Protein AF-A0A0D0D8L6-F1 (afdb_monomer_lite)

InterPro domains:
  IPR010998 Integrase/recombinase, N-terminal [G3DSA:1.10.150.130] (31-124)

Secondary structure (DSSP, 8-state):
----GGGHHHH-PPPPPS-----HHHHHHHHHHHHHHHHHHHHSS-HHHHHHHHHHHHHHHHHHHHTT--HHHHTT--HHHHHHHHHHHTTTS-HHHHHHHHHHHHHHHHHTT-----S------------

Organism: NCBI:txid930991

Structure (mmCIF, N/CA/C/O backbone):
data_AF-A0A0D0D8L6-F1
#
_entry.id   AF-A0A0D0D8L6-F1
#
loop_
_atom_site.group_PDB
_atom_site.id
_atom_site.type_symbol
_atom_site.label_atom_id
_atom_site.label_alt_id
_atom_site.label_comp_id
_atom_site.label_asym_id
_atom_site.label_entity_id
_atom_site.label_seq_id
_atom_site.pdbx_PDB_ins_code
_atom_site.Cartn_x
_atom_site.Cartn_y
_atom_site.Cartn_z
_atom_site.occupancy
_atom_site.B_iso_or_equiv
_atom_site.auth_seq_id
_atom_site.auth_comp_id
_atom_site.auth_asym_id
_atom_site.auth_atom_id
_atom_site.pdbx_PDB_model_num
ATOM 1 N N . PRO A 1 1 ? 8.610 -11.696 4.660 1.00 50.44 1 PRO A N 1
ATOM 2 C CA . PRO A 1 1 ? 9.334 -12.020 5.912 1.00 50.44 1 PRO A CA 1
ATOM 3 C C . PRO A 1 1 ? 8.372 -11.969 7.100 1.00 50.44 1 PRO A C 1
ATOM 5 O O . PRO A 1 1 ? 7.470 -11.140 7.080 1.00 50.44 1 PRO A O 1
ATOM 8 N N . ALA A 1 2 ? 8.550 -12.827 8.109 1.00 56.31 2 ALA A N 1
ATOM 9 C CA . ALA A 1 2 ? 7.829 -12.685 9.372 1.00 56.31 2 ALA A CA 1
ATOM 10 C C . ALA A 1 2 ? 8.444 -11.515 10.161 1.00 56.31 2 ALA A C 1
ATOM 12 O O . ALA A 1 2 ? 9.582 -11.594 10.627 1.00 56.31 2 ALA A O 1
ATOM 13 N N . CYS A 1 3 ? 7.734 -10.395 10.239 1.00 65.00 3 CYS A N 1
ATOM 14 C CA . CYS A 1 3 ? 8.138 -9.206 10.985 1.00 65.00 3 CYS A CA 1
ATOM 15 C C . CYS A 1 3 ? 6.909 -8.482 11.543 1.00 65.00 3 CYS A C 1
ATOM 17 O O . CYS A 1 3 ? 5.786 -8.783 11.149 1.00 65.00 3 CYS A O 1
ATOM 19 N N . THR A 1 4 ? 7.109 -7.575 12.505 1.00 71.69 4 THR A N 1
ATOM 20 C CA . THR A 1 4 ? 5.990 -6.795 13.057 1.00 71.69 4 THR A CA 1
ATOM 21 C C . THR A 1 4 ? 5.438 -5.854 11.988 1.00 71.69 4 THR A C 1
ATOM 23 O O . THR A 1 4 ? 6.198 -5.436 11.113 1.00 71.69 4 THR A O 1
ATOM 26 N N . ALA A 1 5 ? 4.142 -5.517 12.044 1.00 69.06 5 ALA A N 1
ATOM 27 C CA . ALA A 1 5 ? 3.487 -4.711 11.008 1.00 69.06 5 ALA A CA 1
ATOM 28 C C . ALA A 1 5 ? 4.302 -3.449 10.682 1.00 69.06 5 ALA A C 1
ATOM 30 O O . ALA A 1 5 ? 4.666 -3.237 9.536 1.00 69.06 5 ALA A O 1
ATOM 31 N N . ARG A 1 6 ? 4.722 -2.698 11.702 1.00 71.06 6 ARG A N 1
ATOM 32 C CA . ARG A 1 6 ? 5.568 -1.498 11.592 1.00 71.06 6 ARG A CA 1
ATOM 33 C C . ARG A 1 6 ? 6.925 -1.670 10.894 1.00 71.06 6 ARG A C 1
ATOM 35 O O . ARG A 1 6 ? 7.474 -0.686 10.402 1.00 71.06 6 ARG A O 1
ATOM 42 N N . ASP A 1 7 ? 7.470 -2.884 10.848 1.00 74.31 7 ASP A N 1
ATOM 43 C CA . ASP A 1 7 ? 8.776 -3.170 10.243 1.00 74.31 7 ASP A CA 1
ATOM 44 C C . ASP A 1 7 ? 8.663 -3.540 8.754 1.00 74.31 7 ASP A C 1
ATOM 46 O O . ASP A 1 7 ? 9.681 -3.645 8.061 1.00 74.31 7 ASP A O 1
ATOM 50 N N . HIS A 1 8 ? 7.447 -3.762 8.239 1.00 75.12 8 HIS A N 1
ATOM 51 C CA . HIS A 1 8 ? 7.236 -4.245 6.869 1.00 75.12 8 HIS A CA 1
ATOM 52 C C . HIS A 1 8 ? 7.796 -3.278 5.824 1.00 75.12 8 HIS A C 1
ATOM 54 O O . HIS A 1 8 ? 8.447 -3.721 4.879 1.00 75.12 8 HIS A O 1
ATOM 60 N N . LEU A 1 9 ? 7.631 -1.966 6.031 1.00 70.00 9 LEU A N 1
ATOM 61 C CA . LEU A 1 9 ? 8.176 -0.921 5.154 1.00 70.00 9 LEU A CA 1
ATOM 62 C C . LEU A 1 9 ? 9.686 -1.074 4.912 1.00 70.00 9 LEU A C 1
ATOM 64 O O . LEU A 1 9 ? 10.158 -0.938 3.782 1.00 70.00 9 LEU A O 1
ATOM 68 N N . GLN A 1 10 ? 10.447 -1.395 5.961 1.00 72.00 10 GLN A N 1
ATOM 69 C CA . GLN A 1 10 ? 11.901 -1.523 5.875 1.00 72.00 10 GLN A CA 1
ATOM 70 C C . GLN A 1 10 ? 12.337 -2.893 5.344 1.00 72.00 10 GLN A C 1
ATOM 72 O O . GLN A 1 10 ? 13.318 -2.985 4.597 1.00 72.00 10 GLN A O 1
ATOM 77 N N . ARG A 1 11 ? 11.628 -3.954 5.751 1.00 72.56 11 ARG A N 1
ATOM 78 C CA . ARG A 1 11 ? 12.047 -5.349 5.552 1.00 72.56 11 ARG A CA 1
ATOM 79 C C . ARG A 1 11 ? 11.561 -5.973 4.253 1.00 72.56 11 ARG A C 1
ATOM 81 O O . ARG A 1 11 ? 12.159 -6.958 3.820 1.00 72.56 11 ARG A O 1
ATOM 88 N N . TRP A 1 12 ? 10.510 -5.450 3.626 1.00 72.25 12 TRP A N 1
ATOM 89 C CA . TRP A 1 12 ? 10.114 -5.930 2.305 1.00 72.25 12 TRP A CA 1
ATOM 90 C C . TRP A 1 12 ? 11.007 -5.351 1.229 1.00 72.25 12 TRP A C 1
ATOM 92 O O . TRP A 1 12 ? 10.933 -4.168 0.917 1.00 72.25 12 TRP A O 1
ATOM 102 N N . LEU A 1 13 ? 11.860 -6.213 0.685 1.00 70.81 13 LEU A N 1
ATOM 103 C CA . LEU A 1 13 ? 12.730 -5.889 -0.429 1.00 70.81 13 LEU A CA 1
ATOM 104 C C . LEU A 1 13 ? 11.968 -6.083 -1.747 1.00 70.81 13 LEU A C 1
ATOM 106 O O . LEU A 1 13 ? 11.259 -7.084 -1.878 1.00 70.81 13 LEU A O 1
ATOM 110 N N . PRO A 1 14 ? 12.121 -5.168 -2.717 1.00 64.44 14 PRO A N 1
ATOM 111 C CA . PRO A 1 14 ? 11.656 -5.410 -4.075 1.00 64.44 14 PRO A CA 1
ATOM 112 C C . PRO A 1 14 ? 12.436 -6.562 -4.715 1.00 64.44 14 PRO A C 1
ATOM 114 O O . PRO A 1 14 ? 13.580 -6.837 -4.334 1.00 64.44 14 PRO A O 1
ATOM 117 N N . ALA A 1 15 ? 11.836 -7.208 -5.717 1.00 62.38 15 ALA A N 1
ATOM 118 C CA . ALA A 1 15 ? 12.550 -8.175 -6.538 1.00 62.38 15 ALA A CA 1
ATOM 119 C C . ALA A 1 15 ? 13.806 -7.519 -7.151 1.00 62.38 15 ALA A C 1
ATOM 121 O O . ALA A 1 15 ? 13.753 -6.357 -7.573 1.00 62.38 15 ALA A O 1
ATOM 122 N N . PRO A 1 16 ? 14.955 -8.218 -7.177 1.00 54.66 16 PRO A N 1
ATOM 123 C CA . PRO A 1 16 ? 16.178 -7.655 -7.726 1.00 54.66 16 PRO A CA 1
ATOM 124 C C . PRO A 1 16 ? 15.978 -7.294 -9.209 1.00 54.66 16 PRO A C 1
ATOM 126 O O . PRO A 1 16 ? 15.447 -8.110 -9.967 1.00 54.66 16 PRO A O 1
ATOM 129 N N . PRO A 1 17 ? 16.400 -6.094 -9.653 1.00 48.56 17 PRO A N 1
ATOM 130 C CA . PRO A 1 17 ? 16.306 -5.719 -11.057 1.00 48.56 17 PRO A CA 1
ATOM 131 C C . PRO A 1 17 ? 17.149 -6.673 -11.912 1.00 48.56 17 PRO A C 1
ATOM 133 O O . PRO A 1 17 ? 18.279 -7.007 -11.556 1.00 48.56 17 PRO A O 1
ATOM 136 N N . LEU A 1 18 ? 16.617 -7.081 -13.068 1.00 47.03 18 LEU A N 1
ATOM 137 C CA . LEU A 1 18 ? 17.224 -8.081 -13.961 1.00 47.03 18 LEU A CA 1
ATOM 138 C C . LEU A 1 18 ? 18.561 -7.636 -14.608 1.00 47.03 18 LEU A C 1
ATOM 140 O O . LEU A 1 18 ? 19.129 -8.356 -15.424 1.00 47.03 18 LEU A O 1
ATOM 144 N N . THR A 1 19 ? 19.089 -6.454 -14.289 1.00 44.06 19 THR A N 1
ATOM 145 C CA . THR A 1 19 ? 20.305 -5.909 -14.908 1.00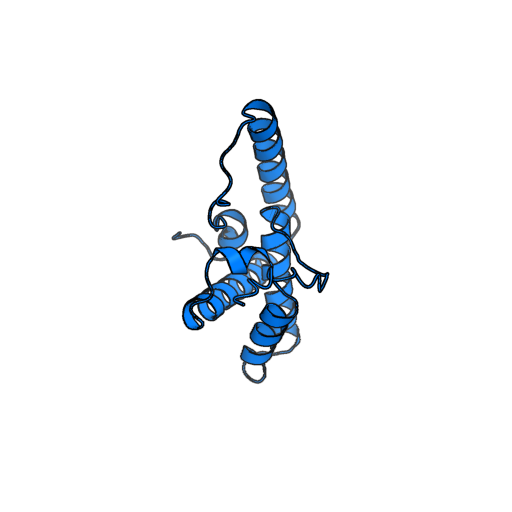 44.06 19 THR A CA 1
ATOM 146 C C . THR A 1 19 ? 21.525 -6.074 -14.008 1.00 44.06 19 THR A C 1
ATOM 148 O O . THR A 1 19 ? 21.802 -5.256 -13.131 1.00 44.06 19 THR A O 1
ATOM 151 N N . HIS A 1 20 ? 22.292 -7.126 -14.279 1.00 54.00 20 HIS A N 1
ATOM 152 C CA . HIS A 1 20 ? 23.672 -7.287 -13.837 1.00 54.00 20 HIS A CA 1
ATOM 153 C C . HIS A 1 20 ? 24.595 -6.396 -14.685 1.00 54.00 20 HIS A C 1
ATOM 155 O O . HIS A 1 20 ? 24.786 -6.703 -15.858 1.00 54.00 20 HIS A O 1
ATOM 161 N N . ASN A 1 21 ? 25.198 -5.342 -14.116 1.00 47.06 21 ASN A N 1
ATOM 162 C CA . ASN A 1 21 ? 26.655 -5.151 -14.207 1.00 47.06 21 ASN A CA 1
ATOM 163 C C . ASN A 1 21 ? 27.195 -3.984 -13.353 1.00 47.06 21 ASN A C 1
ATOM 165 O O . ASN A 1 21 ? 26.707 -2.863 -13.424 1.00 47.06 21 ASN A O 1
ATOM 169 N N . HIS A 1 22 ? 28.286 -4.289 -12.645 1.00 50.44 22 HIS A N 1
ATOM 170 C CA . HIS A 1 22 ? 29.438 -3.441 -12.313 1.00 50.44 22 HIS A CA 1
ATOM 171 C C . HIS A 1 22 ? 29.221 -2.084 -11.602 1.00 50.44 22 HIS A C 1
ATOM 173 O O . HIS A 1 22 ? 29.076 -1.062 -12.261 1.00 50.44 22 HIS A O 1
ATOM 179 N N . GLN A 1 23 ? 29.359 -2.054 -10.262 1.00 45.94 23 GLN A N 1
ATOM 180 C CA . GLN A 1 23 ? 30.076 -0.998 -9.501 1.00 45.94 23 GLN A CA 1
ATOM 181 C C . GLN A 1 23 ? 30.003 -1.252 -7.981 1.00 45.94 23 GLN A C 1
ATOM 183 O O . GLN A 1 23 ? 29.057 -0.876 -7.290 1.00 45.94 23 GLN A O 1
ATOM 188 N N . SER A 1 24 ? 31.038 -1.884 -7.436 1.00 52.94 24 SER A N 1
ATOM 189 C CA . SER A 1 24 ? 31.156 -2.286 -6.026 1.00 52.94 24 SER A CA 1
ATOM 190 C C . SER A 1 24 ? 31.356 -1.117 -5.042 1.00 52.94 24 SER A C 1
ATOM 192 O O . SER A 1 24 ? 30.955 -1.212 -3.882 1.00 52.94 24 SER A O 1
ATOM 194 N N . SER A 1 25 ? 31.894 0.020 -5.485 1.00 49.00 25 SER A N 1
ATOM 195 C CA . SER A 1 25 ? 32.077 1.226 -4.659 1.00 49.00 25 SER A CA 1
ATOM 196 C C . SER A 1 25 ? 30.815 2.100 -4.582 1.00 49.00 25 SER A C 1
ATOM 198 O O . SER A 1 25 ? 30.435 2.522 -3.490 1.00 49.00 25 SER A O 1
ATOM 200 N N . SER A 1 26 ? 30.098 2.283 -5.699 1.00 49.81 26 SER A N 1
ATOM 201 C CA . SER A 1 26 ? 28.797 2.980 -5.728 1.00 49.81 26 SER A CA 1
ATOM 202 C C . SER A 1 26 ? 27.722 2.204 -4.957 1.00 49.81 26 SER A C 1
ATOM 204 O O . SER A 1 26 ? 26.982 2.776 -4.160 1.00 49.81 26 SER A O 1
ATOM 206 N N . ALA A 1 27 ? 27.711 0.869 -5.069 1.00 52.25 27 ALA A N 1
ATOM 207 C CA . ALA A 1 27 ? 26.776 0.018 -4.337 1.00 52.25 27 ALA A CA 1
ATOM 208 C C . ALA A 1 27 ? 26.919 0.121 -2.808 1.00 52.25 27 ALA A C 1
ATOM 210 O O . ALA A 1 27 ? 25.930 -0.031 -2.095 1.00 52.25 27 ALA A O 1
ATOM 211 N N . THR A 1 28 ? 28.123 0.378 -2.289 1.00 51.62 28 THR A N 1
ATOM 212 C CA . THR A 1 28 ? 28.367 0.466 -0.838 1.00 51.62 28 THR A CA 1
ATOM 213 C C . THR A 1 28 ? 27.879 1.800 -0.269 1.00 51.62 28 THR A C 1
ATOM 215 O O . THR A 1 28 ? 27.192 1.812 0.752 1.00 51.62 28 THR A O 1
ATOM 218 N N . LEU A 1 29 ? 28.139 2.906 -0.974 1.00 49.12 29 LEU A N 1
ATOM 219 C CA . LEU A 1 29 ? 27.656 4.244 -0.612 1.00 49.12 29 LEU A CA 1
ATOM 220 C C . LEU A 1 29 ? 26.135 4.379 -0.803 1.00 49.12 29 LEU A C 1
ATOM 222 O O . LEU A 1 29 ? 25.441 4.984 0.015 1.00 49.12 29 LEU A O 1
ATOM 226 N N . GLN A 1 30 ? 25.591 3.751 -1.848 1.00 57.06 30 GLN A N 1
ATOM 227 C CA . GLN A 1 30 ? 24.151 3.680 -2.075 1.00 57.06 30 GLN A CA 1
ATOM 228 C C . GLN A 1 30 ? 23.463 2.865 -0.975 1.00 57.06 30 GLN A C 1
ATOM 230 O O . GLN A 1 30 ? 22.489 3.340 -0.405 1.00 57.06 30 GLN A O 1
ATOM 235 N N . LYS A 1 31 ? 24.022 1.713 -0.574 1.00 59.19 31 LYS A N 1
ATOM 236 C CA . LYS A 1 31 ? 23.521 0.936 0.573 1.00 59.19 31 LYS A CA 1
ATOM 237 C C . LYS A 1 31 ? 23.551 1.732 1.879 1.00 59.19 31 LYS A C 1
ATOM 239 O O . LYS A 1 31 ? 22.543 1.741 2.577 1.00 59.19 31 LYS A O 1
ATOM 244 N N . SER A 1 32 ? 24.650 2.421 2.206 1.00 59.56 32 SER A N 1
ATOM 245 C CA . SER A 1 32 ? 24.735 3.218 3.444 1.00 59.56 32 SER A CA 1
ATOM 246 C C . SER A 1 32 ? 23.728 4.370 3.469 1.00 59.56 32 SER A C 1
ATOM 248 O O . SER A 1 32 ? 23.116 4.635 4.504 1.00 59.56 32 SER A O 1
ATOM 250 N N . ASN A 1 33 ? 23.501 5.017 2.323 1.00 62.34 33 ASN A N 1
ATOM 251 C CA . ASN A 1 33 ? 22.501 6.073 2.193 1.00 62.34 33 ASN A CA 1
ATOM 252 C C . ASN A 1 33 ? 21.075 5.516 2.292 1.00 62.34 33 ASN A C 1
ATOM 254 O O . ASN A 1 33 ? 20.255 6.088 3.005 1.00 62.34 33 ASN A O 1
ATOM 258 N N . THR A 1 34 ? 20.784 4.374 1.662 1.00 64.50 34 THR A N 1
ATOM 259 C CA . THR A 1 34 ? 19.482 3.700 1.768 1.00 64.50 34 THR A CA 1
ATOM 260 C C . THR A 1 34 ? 19.177 3.274 3.206 1.00 64.50 34 THR A C 1
ATOM 262 O O . THR A 1 34 ? 18.048 3.457 3.653 1.00 64.50 34 THR A O 1
ATOM 265 N N . THR A 1 35 ? 20.157 2.763 3.960 1.00 68.25 35 THR A N 1
ATOM 266 C CA . THR A 1 35 ? 19.971 2.408 5.379 1.00 68.25 35 THR A CA 1
ATOM 267 C C . THR A 1 35 ? 19.622 3.635 6.214 1.00 68.25 35 THR A C 1
ATOM 269 O O . THR A 1 35 ? 18.615 3.634 6.915 1.00 68.25 35 THR A O 1
ATOM 272 N N . ARG A 1 36 ? 20.376 4.732 6.067 1.00 74.44 36 ARG A N 1
ATOM 273 C CA . ARG A 1 36 ? 20.091 5.976 6.792 1.00 74.44 36 ARG A CA 1
ATOM 274 C C . ARG A 1 36 ? 18.724 6.560 6.431 1.00 74.44 36 ARG A C 1
ATOM 276 O O . ARG A 1 36 ? 18.023 7.035 7.317 1.00 74.44 36 ARG A O 1
ATOM 283 N N . ILE A 1 37 ? 18.336 6.524 5.154 1.00 70.81 37 ILE A N 1
ATOM 284 C CA . ILE A 1 37 ? 17.005 6.962 4.709 1.00 70.81 37 ILE A CA 1
ATOM 285 C C . ILE A 1 37 ? 15.928 6.106 5.380 1.00 70.81 37 ILE A C 1
ATOM 287 O O . ILE A 1 37 ? 14.990 6.652 5.949 1.00 70.81 37 ILE A O 1
ATOM 291 N N . LYS A 1 38 ? 16.072 4.778 5.380 1.00 70.06 38 LYS A N 1
ATOM 292 C CA . LYS A 1 38 ? 15.110 3.871 6.024 1.00 70.06 38 LYS A CA 1
ATOM 293 C C . LYS A 1 38 ? 14.982 4.120 7.525 1.00 70.06 38 LYS A C 1
ATOM 295 O O . LYS A 1 38 ? 13.859 4.104 8.026 1.00 70.06 38 LYS A O 1
ATOM 300 N N . ASP A 1 39 ? 16.086 4.376 8.219 1.00 75.38 39 ASP A N 1
ATOM 301 C CA . ASP A 1 39 ? 16.079 4.640 9.662 1.00 75.38 39 ASP A CA 1
ATOM 302 C C . ASP A 1 39 ? 15.448 5.996 9.984 1.00 75.38 39 ASP A C 1
ATOM 304 O O . ASP A 1 39 ? 14.529 6.077 10.798 1.00 75.38 39 ASP A O 1
ATOM 308 N N . VAL A 1 40 ? 15.869 7.062 9.295 1.00 78.19 40 VAL A N 1
ATOM 309 C CA . VAL A 1 40 ? 15.305 8.407 9.494 1.00 78.19 40 VAL A CA 1
ATOM 310 C C . VAL A 1 40 ? 13.809 8.408 9.201 1.00 78.19 40 VAL A C 1
ATOM 312 O O . VAL A 1 40 ? 13.033 8.933 9.993 1.00 78.19 40 VAL A O 1
ATOM 315 N N . MET A 1 41 ? 13.387 7.789 8.098 1.00 72.62 41 MET A N 1
ATOM 316 C CA . MET A 1 41 ? 11.977 7.761 7.712 1.00 72.62 41 MET A CA 1
ATOM 317 C C . MET A 1 41 ? 11.134 6.910 8.666 1.00 72.62 41 MET A C 1
ATOM 319 O O . MET A 1 41 ? 10.011 7.291 8.979 1.00 72.62 41 MET A O 1
ATOM 323 N N . ALA A 1 42 ? 11.668 5.802 9.190 1.00 72.12 42 ALA A N 1
ATOM 324 C CA . ALA A 1 42 ? 10.965 5.009 10.197 1.00 72.12 42 ALA A CA 1
ATOM 325 C C . ALA A 1 42 ? 10.802 5.756 11.530 1.00 72.12 42 ALA A C 1
ATOM 327 O O . ALA A 1 42 ? 9.771 5.618 12.185 1.00 72.12 42 ALA A O 1
ATOM 328 N N . HIS A 1 43 ? 11.774 6.582 11.919 1.00 78.38 43 HIS A N 1
ATOM 329 C CA . HIS A 1 43 ? 11.678 7.400 13.131 1.00 78.38 43 HIS A CA 1
ATOM 330 C C . HIS A 1 43 ? 10.919 8.721 12.936 1.00 78.38 43 HIS A C 1
ATOM 332 O O . HIS A 1 43 ? 10.503 9.328 13.920 1.00 78.38 43 HIS A O 1
ATOM 338 N N . ALA A 1 44 ? 10.697 9.158 11.693 1.00 82.00 44 ALA A N 1
ATOM 339 C CA . ALA A 1 44 ? 9.981 10.395 11.380 1.00 82.00 44 ALA A CA 1
ATOM 340 C C . ALA A 1 44 ? 8.461 10.313 11.614 1.00 82.00 44 ALA A C 1
ATOM 342 O O . ALA A 1 44 ? 7.799 11.349 11.678 1.00 82.00 44 ALA A O 1
ATOM 343 N N . TRP A 1 45 ? 7.892 9.109 11.734 1.00 81.31 45 TRP A N 1
ATOM 344 C CA . TRP A 1 45 ? 6.452 8.917 11.910 1.00 81.31 45 TRP A CA 1
ATOM 345 C C . TRP A 1 45 ? 6.101 8.248 13.233 1.00 81.31 45 TRP A C 1
ATOM 347 O O . TRP A 1 45 ? 6.821 7.382 13.736 1.00 81.31 45 TRP A O 1
ATOM 357 N N . ALA A 1 46 ? 4.924 8.603 13.749 1.00 86.81 46 ALA A N 1
ATOM 358 C CA . ALA A 1 46 ? 4.318 7.901 14.868 1.00 86.81 46 ALA A CA 1
ATOM 359 C C . ALA A 1 46 ? 4.137 6.407 14.548 1.00 86.81 46 ALA A C 1
ATOM 361 O O . ALA A 1 46 ? 3.929 6.016 13.396 1.00 86.81 46 ALA A O 1
ATOM 362 N N . GLU A 1 47 ? 4.192 5.572 15.585 1.00 83.50 47 GLU A N 1
ATOM 363 C CA . GLU A 1 47 ? 4.034 4.116 15.472 1.00 83.50 47 GLU A CA 1
ATOM 364 C C . GLU A 1 47 ? 2.737 3.731 14.739 1.00 83.50 47 GLU A C 1
ATOM 366 O O . GLU A 1 47 ? 2.769 2.989 13.761 1.00 83.50 47 GLU A O 1
ATOM 371 N N . SER A 1 48 ? 1.613 4.347 15.108 1.00 85.62 48 SER A N 1
ATOM 372 C CA . SER A 1 48 ? 0.309 4.107 14.474 1.00 85.62 48 SER A CA 1
ATOM 373 C C . SER A 1 48 ? 0.280 4.449 12.977 1.00 85.62 48 SER A C 1
ATOM 375 O O . SER A 1 48 ? -0.406 3.790 12.188 1.00 85.62 48 SER A O 1
ATOM 377 N N . THR A 1 49 ? 1.048 5.457 12.555 1.00 87.12 49 THR A N 1
ATOM 378 C CA . THR A 1 49 ? 1.203 5.818 11.142 1.00 87.12 49 THR A CA 1
ATOM 379 C C . THR A 1 49 ? 1.997 4.749 10.398 1.00 87.12 49 THR A C 1
ATOM 381 O O . THR A 1 49 ? 1.587 4.333 9.314 1.00 87.12 49 THR A O 1
ATOM 384 N N . ARG A 1 50 ? 3.095 4.247 10.983 1.00 85.31 50 ARG A N 1
ATOM 385 C CA . ARG A 1 50 ? 3.886 3.154 10.393 1.00 85.31 50 ARG A CA 1
ATOM 386 C C . ARG A 1 50 ? 3.077 1.878 10.240 1.00 85.31 50 ARG A C 1
ATOM 388 O O . ARG A 1 50 ? 3.180 1.224 9.203 1.00 85.31 50 ARG A O 1
ATOM 395 N N . GLU A 1 51 ? 2.261 1.538 11.228 1.00 87.69 51 GLU A N 1
ATOM 396 C CA . GLU A 1 51 ? 1.366 0.382 11.169 1.00 87.69 51 GLU A CA 1
ATOM 397 C C . GLU A 1 51 ? 0.301 0.542 10.081 1.00 87.69 51 GLU A C 1
ATOM 399 O O . GLU A 1 51 ? 0.096 -0.378 9.286 1.00 87.69 51 GLU A O 1
ATOM 404 N N . SER A 1 52 ? -0.326 1.719 9.978 1.00 89.31 52 SER A N 1
ATOM 405 C CA . SER A 1 52 ? -1.318 2.001 8.929 1.00 89.31 52 SER A CA 1
ATOM 406 C C . SER A 1 52 ? -0.713 1.920 7.529 1.00 89.31 52 SER A C 1
ATOM 408 O O . SER A 1 52 ? -1.285 1.293 6.637 1.00 89.31 52 SER A O 1
ATOM 410 N N . TYR A 1 53 ? 0.467 2.510 7.336 1.00 91.12 53 TYR A N 1
ATOM 411 C CA . TYR A 1 53 ? 1.187 2.474 6.063 1.00 91.12 53 TYR A CA 1
ATOM 412 C C . TYR A 1 53 ? 1.612 1.054 5.696 1.00 91.12 53 TYR A C 1
ATOM 414 O O . TYR A 1 53 ? 1.419 0.614 4.565 1.00 91.12 53 TYR A O 1
ATOM 422 N N . SER A 1 54 ? 2.138 0.312 6.665 1.00 87.94 54 SER A N 1
ATOM 423 C CA . SER A 1 54 ? 2.554 -1.074 6.464 1.00 87.94 54 SER A CA 1
ATOM 424 C C . SER A 1 54 ? 1.381 -2.005 6.171 1.00 87.94 54 SER A C 1
ATOM 426 O O . SER A 1 54 ? 1.508 -2.916 5.354 1.00 87.94 54 SER A O 1
ATOM 428 N N . SER A 1 55 ? 0.224 -1.752 6.786 1.00 90.88 55 SER A N 1
ATOM 429 C CA . SER A 1 55 ? -1.017 -2.469 6.484 1.00 90.88 55 SER A CA 1
ATOM 430 C C . SER A 1 55 ? -1.453 -2.214 5.044 1.00 90.88 55 SER A C 1
ATOM 432 O O . SER A 1 55 ? -1.751 -3.158 4.319 1.00 90.88 55 SER A O 1
ATOM 434 N N . GLY A 1 56 ? -1.408 -0.961 4.589 1.00 91.06 56 GLY A N 1
ATOM 435 C CA . GLY A 1 56 ? -1.715 -0.625 3.200 1.00 91.06 56 GLY A CA 1
ATOM 436 C C . GLY A 1 56 ? -0.777 -1.270 2.190 1.00 91.06 56 GLY A C 1
ATOM 437 O O . GLY A 1 56 ? -1.233 -1.783 1.170 1.00 91.06 56 GLY A O 1
ATOM 438 N N . LEU A 1 57 ? 0.518 -1.313 2.502 1.00 89.12 57 LEU A N 1
ATOM 439 C CA . LEU A 1 57 ? 1.513 -2.003 1.685 1.00 89.12 57 LEU A CA 1
ATOM 440 C C . LEU A 1 57 ? 1.236 -3.512 1.597 1.00 89.12 57 LEU A C 1
ATOM 442 O O . LEU A 1 57 ? 1.347 -4.096 0.523 1.00 89.12 57 LEU A O 1
ATOM 446 N N . LEU A 1 58 ? 0.831 -4.142 2.704 1.00 88.94 58 LEU A N 1
ATOM 447 C CA . LEU A 1 58 ? 0.438 -5.554 2.712 1.00 88.94 58 LEU A CA 1
ATOM 448 C C . LEU A 1 58 ? -0.785 -5.800 1.833 1.00 88.94 58 LEU A C 1
ATOM 450 O O . LEU A 1 58 ? -0.768 -6.715 1.014 1.00 88.94 58 LEU A O 1
ATOM 454 N N . VAL A 1 59 ? -1.822 -4.976 1.970 1.00 91.06 59 VAL A N 1
ATOM 455 C CA . VAL A 1 59 ? -3.035 -5.094 1.150 1.00 91.06 59 VAL A CA 1
ATOM 456 C C . VAL A 1 59 ? -2.706 -4.896 -0.332 1.00 91.06 59 VAL A C 1
ATOM 458 O O . VAL A 1 59 ? -3.238 -5.615 -1.174 1.00 91.06 59 VAL A O 1
ATOM 461 N N . PHE A 1 60 ? -1.787 -3.985 -0.659 1.00 88.31 60 PHE A N 1
ATOM 462 C CA . PHE A 1 60 ? -1.304 -3.791 -2.025 1.00 88.31 60 PHE A CA 1
ATOM 463 C C . PHE A 1 60 ? -0.595 -5.032 -2.581 1.00 88.31 60 PHE A C 1
ATOM 465 O O . PHE A 1 60 ? -0.924 -5.463 -3.682 1.00 88.31 60 PHE A O 1
ATOM 472 N N . HIS A 1 61 ? 0.316 -5.653 -1.824 1.00 84.75 61 HIS A N 1
ATOM 473 C CA . HIS A 1 61 ? 0.978 -6.892 -2.253 1.00 84.75 61 HIS A CA 1
ATOM 474 C C . HIS A 1 61 ? -0.024 -8.034 -2.464 1.00 84.75 61 HIS A C 1
ATOM 476 O O . HIS A 1 61 ? 0.009 -8.685 -3.500 1.00 84.75 61 HIS A O 1
ATOM 482 N N . VAL A 1 62 ? -0.978 -8.220 -1.545 1.00 89.19 62 VAL A N 1
ATOM 483 C CA . VAL A 1 62 ? -2.036 -9.238 -1.690 1.00 89.19 62 VAL A CA 1
ATOM 484 C C . VAL A 1 62 ? -2.891 -8.985 -2.935 1.00 89.19 62 VAL A C 1
ATOM 486 O O . VAL A 1 62 ? -3.208 -9.917 -3.672 1.00 89.19 62 VAL A O 1
ATOM 489 N N . PHE A 1 63 ? -3.260 -7.727 -3.191 1.00 89.69 63 PHE A N 1
ATOM 490 C CA . PHE A 1 63 ? -3.993 -7.336 -4.396 1.00 89.69 63 PHE A CA 1
ATOM 491 C C . PHE A 1 63 ? -3.213 -7.682 -5.672 1.00 89.69 63 PHE A C 1
ATOM 493 O O . PHE A 1 63 ? -3.772 -8.228 -6.624 1.00 89.69 63 PHE A O 1
ATOM 500 N N . CYS A 1 64 ? -1.923 -7.370 -5.676 1.00 83.88 64 CYS A N 1
ATOM 501 C CA . CYS A 1 64 ? -1.006 -7.627 -6.770 1.00 83.88 64 CYS A CA 1
ATOM 502 C C . CYS A 1 64 ? -0.824 -9.131 -7.051 1.00 83.88 64 CYS A C 1
ATOM 504 O O . CYS A 1 64 ? -0.989 -9.559 -8.199 1.00 83.88 64 CYS A O 1
ATOM 506 N N . ASP A 1 65 ? -0.611 -9.935 -6.006 1.00 84.81 65 ASP A N 1
ATOM 507 C CA . ASP A 1 65 ? -0.495 -11.395 -6.091 1.00 84.81 65 ASP A CA 1
ATOM 508 C C . ASP A 1 65 ? -1.785 -12.021 -6.643 1.00 84.81 65 ASP A C 1
ATOM 510 O O . ASP A 1 65 ? -1.752 -12.851 -7.556 1.00 84.81 65 ASP A O 1
ATOM 514 N N . ALA A 1 66 ? -2.948 -11.561 -6.165 1.00 85.94 66 ALA A N 1
ATOM 515 C CA . ALA A 1 66 ? -4.257 -12.020 -6.636 1.00 85.94 66 ALA A CA 1
ATOM 516 C C . ALA A 1 66 ? -4.517 -11.702 -8.119 1.00 85.94 66 ALA A C 1
ATOM 518 O O . ALA A 1 66 ? -5.336 -12.357 -8.764 1.00 85.94 66 ALA A O 1
ATOM 519 N N . LYS A 1 67 ? -3.837 -10.693 -8.670 1.00 82.69 67 LYS A N 1
ATOM 520 C CA . LYS A 1 67 ? -3.921 -10.295 -10.082 1.00 82.69 67 LYS A CA 1
ATOM 521 C C . LYS A 1 67 ? -2.813 -10.912 -10.940 1.00 82.69 67 LYS A C 1
ATOM 523 O O . LYS A 1 67 ? -2.793 -10.649 -12.141 1.00 82.69 67 LYS A O 1
ATOM 528 N N . SER A 1 68 ? -1.928 -11.721 -10.345 1.00 80.31 68 SER A N 1
ATOM 529 C CA . SER A 1 68 ? -0.769 -12.341 -11.005 1.00 80.31 68 SER A CA 1
ATOM 530 C C . SER A 1 68 ? 0.085 -11.328 -11.773 1.00 80.31 68 SER A C 1
ATOM 532 O O . SER A 1 68 ? 0.566 -11.603 -12.873 1.00 80.31 68 SER A O 1
ATOM 534 N N . ILE A 1 69 ? 0.231 -10.128 -11.211 1.00 72.44 69 ILE A N 1
ATOM 535 C CA . ILE A 1 69 ? 1.051 -9.078 -11.807 1.00 72.44 69 ILE A CA 1
ATOM 536 C C . ILE A 1 69 ? 2.522 -9.462 -11.581 1.00 72.44 69 ILE A C 1
ATOM 538 O O . ILE A 1 69 ? 2.893 -9.744 -10.445 1.00 72.44 69 ILE A O 1
ATOM 542 N N . PRO A 1 70 ? 3.369 -9.506 -12.626 1.00 65.25 70 PRO A N 1
ATOM 543 C CA . PRO A 1 70 ? 4.773 -9.863 -12.460 1.00 65.25 70 PRO A CA 1
ATOM 544 C C . PRO A 1 70 ? 5.502 -8.844 -11.578 1.00 65.25 70 PRO A C 1
ATOM 546 O O . PRO A 1 70 ? 5.291 -7.641 -11.725 1.00 65.25 70 PRO A O 1
ATOM 549 N N . ASP A 1 71 ? 6.449 -9.299 -10.755 1.00 60.75 71 ASP A N 1
ATOM 550 C CA . ASP A 1 71 ? 7.252 -8.427 -9.881 1.00 60.75 71 ASP A CA 1
ATOM 551 C C . ASP A 1 71 ? 7.966 -7.285 -10.631 1.00 60.75 71 ASP A C 1
ATOM 553 O O . ASP A 1 71 ? 8.212 -6.212 -10.076 1.00 60.75 71 ASP A O 1
ATOM 557 N N . SER A 1 72 ? 8.278 -7.484 -11.916 1.00 56.53 72 SER A N 1
ATOM 558 C CA . SER A 1 72 ? 8.857 -6.454 -12.787 1.00 56.53 72 SER A CA 1
ATOM 559 C C . SER A 1 72 ? 7.919 -5.267 -13.038 1.00 56.53 72 SER A C 1
ATOM 561 O O . SER A 1 72 ? 8.399 -4.160 -13.279 1.00 56.53 72 SER A O 1
ATOM 563 N N . ASP A 1 73 ? 6.605 -5.482 -12.952 1.00 55.81 73 ASP A N 1
ATOM 564 C CA . ASP A 1 73 ? 5.570 -4.458 -13.114 1.00 55.81 73 ASP A CA 1
ATOM 565 C C . ASP A 1 73 ? 5.180 -3.806 -11.772 1.00 55.81 73 ASP A C 1
ATOM 567 O O . ASP A 1 73 ? 4.650 -2.691 -11.774 1.00 55.81 73 ASP A O 1
ATOM 571 N N . TYR A 1 74 ? 5.515 -4.423 -10.624 1.00 61.34 74 TYR A N 1
ATOM 572 C CA . TYR A 1 74 ? 5.396 -3.791 -9.295 1.00 61.34 74 TYR A CA 1
ATOM 573 C C . TYR A 1 74 ? 6.247 -2.532 -9.199 1.00 61.34 74 TYR A C 1
ATOM 575 O O . TYR A 1 74 ? 5.801 -1.513 -8.678 1.00 61.34 74 TYR A O 1
ATOM 583 N N . ALA A 1 75 ? 7.453 -2.592 -9.763 1.00 50.03 75 ALA A N 1
ATOM 584 C CA . ALA A 1 75 ? 8.433 -1.518 -9.706 1.00 50.03 75 ALA A CA 1
ATOM 585 C C . ALA A 1 75 ? 8.034 -0.259 -10.487 1.00 50.03 75 ALA A C 1
ATOM 587 O O . ALA A 1 75 ? 8.709 0.755 -10.338 1.00 50.03 75 ALA A O 1
ATOM 588 N N . LEU A 1 76 ? 6.993 -0.318 -11.325 1.00 56.09 76 LEU A N 1
ATOM 589 C CA . LEU A 1 76 ? 6.541 0.818 -12.126 1.00 56.09 76 LEU A CA 1
ATOM 590 C C . LEU A 1 76 ? 5.385 1.590 -11.487 1.00 56.09 76 LEU A C 1
ATOM 592 O O . LEU A 1 76 ? 5.110 2.687 -11.971 1.00 56.09 76 LEU A O 1
ATOM 596 N N . ALA A 1 77 ? 4.715 1.044 -10.453 1.00 64.38 77 ALA A N 1
ATOM 597 C CA . ALA A 1 77 ? 3.547 1.637 -9.778 1.00 64.38 77 ALA A CA 1
ATOM 598 C C . ALA A 1 77 ? 2.686 2.495 -10.719 1.00 64.38 77 ALA A C 1
ATOM 600 O O . ALA A 1 77 ? 2.430 3.671 -10.453 1.00 64.38 77 ALA A O 1
ATOM 601 N N . SER A 1 78 ? 2.323 1.936 -11.881 1.00 73.06 78 SER A N 1
ATOM 602 C CA . SER A 1 78 ? 1.708 2.734 -12.938 1.00 73.06 78 SER A CA 1
ATOM 603 C C . SER A 1 78 ? 0.428 3.379 -12.411 1.00 73.06 78 SER A C 1
ATOM 605 O O . SER A 1 78 ? -0.288 2.791 -11.596 1.00 73.06 78 SER A O 1
ATOM 607 N N . THR A 1 79 ? 0.099 4.583 -12.880 1.00 77.06 79 THR A N 1
ATOM 608 C CA . THR A 1 79 ? -1.131 5.277 -12.460 1.00 77.06 79 THR A CA 1
ATOM 609 C C . THR A 1 79 ? -2.368 4.384 -12.609 1.00 77.06 79 THR A C 1
ATOM 611 O O . THR A 1 79 ? -3.272 4.430 -11.781 1.00 77.06 79 THR A O 1
ATOM 614 N N . GLN A 1 80 ? -2.377 3.512 -13.622 1.00 81.12 80 GLN A N 1
ATOM 615 C CA . GLN A 1 80 ? -3.426 2.519 -13.830 1.00 81.12 80 GLN A CA 1
ATOM 616 C C . GLN A 1 80 ? -3.461 1.448 -12.730 1.00 81.12 80 GLN A C 1
ATOM 618 O O .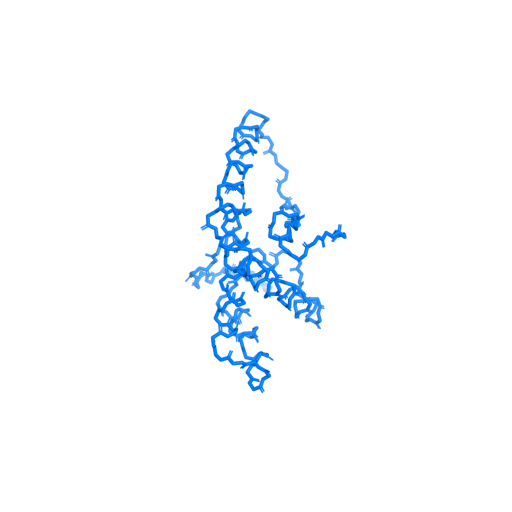 GLN A 1 80 ? -4.542 1.123 -12.246 1.00 81.12 80 GLN A O 1
ATOM 623 N N . LEU A 1 81 ? -2.310 0.916 -12.308 1.00 83.88 81 LEU A N 1
ATOM 624 C CA . LEU A 1 81 ? -2.230 -0.067 -11.225 1.00 83.88 81 LEU A CA 1
ATOM 625 C C . LEU A 1 81 ? -2.715 0.522 -9.897 1.00 83.88 81 LEU A C 1
ATOM 627 O O . LEU A 1 81 ? -3.512 -0.100 -9.197 1.00 83.88 81 LEU A O 1
ATOM 631 N N . ILE A 1 82 ? -2.296 1.750 -9.589 1.00 87.44 82 ILE A N 1
ATOM 632 C CA . ILE A 1 82 ? -2.749 2.477 -8.399 1.00 87.44 82 ILE A CA 1
ATOM 633 C C . ILE A 1 82 ? -4.256 2.754 -8.464 1.00 87.44 82 ILE A C 1
ATOM 635 O O . ILE A 1 82 ? -4.957 2.553 -7.474 1.00 87.44 82 ILE A O 1
ATOM 639 N N . ALA A 1 83 ? -4.787 3.149 -9.624 1.00 87.56 83 ALA A N 1
ATOM 640 C CA . ALA A 1 83 ? -6.224 3.355 -9.798 1.00 87.56 83 ALA A CA 1
ATOM 641 C C . ALA A 1 83 ? -7.026 2.055 -9.614 1.00 87.56 83 ALA A C 1
ATOM 643 O O . ALA A 1 83 ? -8.073 2.066 -8.964 1.00 87.56 83 ALA A O 1
ATOM 644 N N . LEU A 1 84 ? -6.530 0.928 -10.135 1.00 89.31 84 LEU A N 1
ATOM 645 C CA . LEU A 1 84 ? -7.142 -0.390 -9.938 1.00 89.31 84 LEU A CA 1
ATOM 646 C C . LEU A 1 84 ? -7.109 -0.813 -8.468 1.00 89.31 84 LEU A C 1
ATOM 648 O O . LEU A 1 84 ? -8.106 -1.324 -7.958 1.00 89.31 84 LEU A O 1
ATOM 652 N N . PHE A 1 85 ? -5.996 -0.560 -7.782 1.00 90.81 85 PHE A N 1
ATOM 653 C CA . PHE A 1 85 ? -5.867 -0.810 -6.353 1.00 90.81 85 PHE A CA 1
ATOM 654 C C . PHE A 1 85 ? -6.877 0.018 -5.549 1.00 90.81 85 PHE A C 1
ATOM 656 O O . PHE A 1 85 ? -7.669 -0.553 -4.805 1.00 90.81 85 PHE A O 1
ATOM 663 N N . ILE A 1 86 ? -6.942 1.337 -5.756 1.00 91.94 86 ILE A N 1
ATOM 664 C CA . ILE A 1 86 ? -7.914 2.221 -5.086 1.00 91.94 86 ILE A CA 1
ATOM 665 C C . ILE A 1 86 ? -9.350 1.761 -5.360 1.00 91.94 86 ILE A C 1
ATOM 667 O O . ILE A 1 86 ? -10.159 1.675 -4.437 1.00 91.94 86 ILE A O 1
ATOM 671 N N . SER A 1 87 ? -9.652 1.407 -6.611 1.00 92.69 87 SER A N 1
ATOM 672 C CA . SER A 1 87 ? -10.972 0.902 -7.000 1.00 92.69 87 SER A CA 1
ATOM 673 C C . SER A 1 87 ? -11.326 -0.395 -6.272 1.00 92.69 87 SER A C 1
ATOM 675 O O . SER A 1 87 ? -12.481 -0.589 -5.910 1.00 92.69 87 SER A O 1
ATOM 677 N N . SER A 1 88 ? -10.345 -1.264 -6.003 1.00 93.19 88 SER A N 1
ATOM 678 C CA . SER A 1 88 ? -10.571 -2.498 -5.241 1.00 93.19 88 SER A CA 1
ATOM 679 C C . SER A 1 88 ? -10.921 -2.246 -3.772 1.00 93.19 88 SER A C 1
ATOM 681 O O . SER A 1 88 ? -11.609 -3.060 -3.166 1.00 93.19 88 SER A O 1
ATOM 683 N N . LEU A 1 89 ? -10.500 -1.113 -3.203 1.00 92.56 89 LEU A N 1
ATOM 684 C CA . LEU A 1 89 ? -10.770 -0.744 -1.809 1.00 92.56 89 LEU A CA 1
ATOM 685 C C . LEU A 1 89 ? -12.081 0.035 -1.632 1.00 92.56 89 LEU A C 1
ATOM 687 O O . LEU A 1 89 ? -12.560 0.193 -0.504 1.00 92.56 89 LEU A O 1
ATOM 691 N N . ALA A 1 90 ? -12.655 0.537 -2.728 1.00 90.94 90 ALA A N 1
ATOM 692 C CA . ALA A 1 90 ? -13.874 1.330 -2.700 1.00 90.94 90 ALA A CA 1
ATOM 693 C C . ALA A 1 90 ? -15.035 0.540 -2.073 1.00 90.94 90 ALA A C 1
ATOM 695 O O . ALA A 1 90 ? -15.258 -0.628 -2.382 1.00 90.94 90 ALA A O 1
ATOM 696 N N . GLY A 1 91 ? -15.766 1.181 -1.158 1.00 90.50 91 GLY A N 1
ATOM 697 C CA . GLY A 1 91 ? -16.890 0.568 -0.441 1.00 90.50 91 GLY A CA 1
ATOM 698 C C . GLY A 1 91 ? -16.501 -0.373 0.707 1.00 90.50 91 GLY A C 1
ATOM 699 O O . GLY A 1 91 ? -17.355 -0.678 1.531 1.00 90.50 91 GLY A O 1
ATOM 700 N N . GLN A 1 92 ? -15.232 -0.787 0.807 1.00 92.06 92 GLN A N 1
ATOM 701 C CA . GLN A 1 92 ? -14.729 -1.623 1.907 1.00 92.06 92 GLN A CA 1
ATOM 702 C C . GLN A 1 92 ? -14.068 -0.793 3.013 1.00 92.06 92 GLN A C 1
ATOM 704 O O . GLN A 1 92 ? -14.155 -1.130 4.191 1.00 92.06 92 GLN A O 1
ATOM 709 N N . TYR A 1 93 ? -13.425 0.311 2.633 1.00 93.38 93 TYR A N 1
ATOM 710 C CA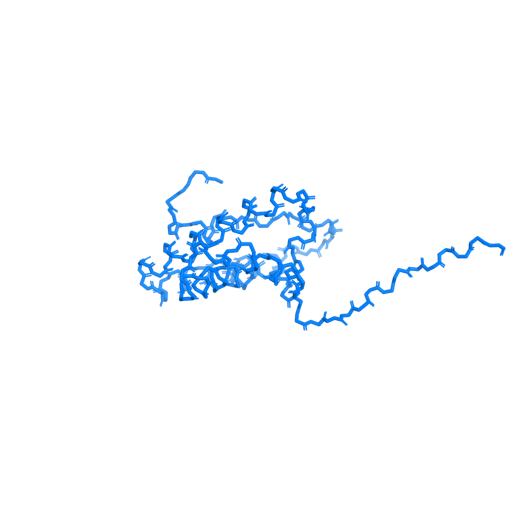 . TYR A 1 93 ? -12.679 1.174 3.542 1.00 93.38 93 TYR A CA 1
ATOM 711 C C . TYR A 1 93 ? -13.110 2.633 3.413 1.00 93.38 93 TYR A C 1
ATOM 713 O O . TYR A 1 93 ? -13.592 3.078 2.370 1.00 93.38 93 TYR A O 1
ATOM 721 N N . SER A 1 94 ? -12.896 3.402 4.484 1.00 93.81 94 SER A N 1
ATOM 722 C CA . SER A 1 94 ? -13.091 4.850 4.445 1.00 93.81 94 SER A CA 1
ATOM 723 C C . SER A 1 94 ? -12.067 5.516 3.517 1.00 93.81 94 SER A C 1
ATOM 725 O O . SER A 1 94 ? -10.951 5.018 3.348 1.00 93.81 94 SER A O 1
ATOM 727 N N . GLY A 1 95 ? -12.411 6.678 2.952 1.00 92.12 95 GLY A N 1
ATOM 728 C CA . GLY A 1 95 ? -11.494 7.424 2.084 1.00 92.12 95 GLY A CA 1
ATOM 729 C C . GLY A 1 95 ? -10.168 7.784 2.768 1.00 92.12 95 GLY A C 1
ATOM 730 O O . GLY A 1 95 ? -9.116 7.724 2.136 1.00 92.12 95 GLY A O 1
ATOM 731 N N . SER A 1 96 ? -10.190 8.074 4.074 1.00 90.69 96 SER A N 1
ATOM 732 C CA . SER A 1 96 ? -8.973 8.341 4.851 1.00 90.69 96 SER A CA 1
ATOM 733 C C . SER A 1 96 ? -8.112 7.088 5.032 1.00 90.69 96 SER A C 1
ATOM 735 O O . SER A 1 96 ? -6.889 7.168 4.931 1.00 90.69 96 SER A O 1
ATOM 737 N N . THR A 1 97 ? -8.721 5.914 5.222 1.00 92.12 97 THR A N 1
ATOM 738 C CA . THR A 1 97 ? -7.992 4.637 5.258 1.00 92.12 97 THR A CA 1
ATOM 739 C C . THR A 1 97 ? -7.333 4.336 3.913 1.00 92.12 97 THR A C 1
ATOM 741 O O . THR A 1 97 ? -6.152 3.995 3.878 1.00 92.12 97 THR A O 1
ATOM 744 N N . VAL A 1 98 ? -8.055 4.519 2.804 1.00 92.06 98 VAL A N 1
ATOM 745 C CA . VAL A 1 98 ? -7.511 4.322 1.449 1.00 92.06 98 VAL A CA 1
ATOM 746 C C . VAL A 1 98 ? -6.339 5.270 1.182 1.00 92.06 98 VAL A C 1
ATOM 748 O O . VAL A 1 98 ? -5.307 4.840 0.666 1.00 92.06 98 VAL A O 1
ATOM 751 N N . ALA A 1 99 ? -6.454 6.536 1.591 1.00 91.44 99 ALA A N 1
ATOM 752 C CA . ALA A 1 99 ? -5.366 7.503 1.482 1.00 91.44 99 ALA A CA 1
ATOM 753 C C . ALA A 1 99 ? -4.131 7.066 2.288 1.00 91.44 99 ALA A C 1
ATOM 755 O O . ALA A 1 99 ? -3.024 7.064 1.754 1.00 91.44 99 ALA A O 1
ATOM 756 N N . ASN A 1 100 ? -4.308 6.615 3.534 1.00 90.94 100 ASN A N 1
ATOM 757 C CA . ASN A 1 100 ? -3.204 6.096 4.348 1.00 90.94 100 ASN A CA 1
ATOM 758 C C . ASN A 1 100 ? -2.529 4.881 3.703 1.00 90.94 100 ASN A C 1
ATOM 760 O O . ASN A 1 100 ? -1.307 4.748 3.762 1.00 90.94 100 ASN A O 1
ATOM 764 N N . TYR A 1 101 ? -3.303 4.005 3.061 1.00 92.81 101 TYR A N 1
ATOM 765 C CA . TYR A 1 101 ? -2.746 2.842 2.379 1.00 92.81 101 TYR A CA 1
ATOM 766 C C . TYR A 1 101 ? -1.913 3.237 1.164 1.00 92.81 101 TYR A C 1
ATOM 768 O O . TYR A 1 101 ? -0.800 2.737 0.998 1.00 92.81 101 TYR A O 1
ATOM 776 N N . LEU A 1 102 ? -2.404 4.185 0.365 1.00 90.69 102 LEU A N 1
ATOM 777 C CA . LEU A 1 102 ? -1.661 4.725 -0.770 1.00 90.69 102 LEU A CA 1
ATOM 778 C C . LEU A 1 102 ? -0.344 5.373 -0.331 1.00 90.69 102 LEU A C 1
ATOM 780 O O . LEU A 1 102 ? 0.691 5.141 -0.956 1.00 90.69 102 LEU A O 1
ATOM 784 N N . GLN A 1 103 ? -0.362 6.127 0.769 1.00 89.38 103 GLN A N 1
ATOM 785 C CA . GLN A 1 103 ? 0.854 6.708 1.336 1.00 89.38 103 GLN A CA 1
ATOM 786 C C . GLN A 1 103 ? 1.851 5.620 1.746 1.00 89.38 103 GLN A C 1
ATOM 788 O O . GLN A 1 103 ? 3.038 5.760 1.469 1.00 89.38 103 GLN A O 1
ATOM 793 N N . GLY A 1 104 ? 1.392 4.502 2.313 1.00 89.00 104 GLY A N 1
ATOM 794 C CA . GLY A 1 104 ? 2.258 3.361 2.614 1.00 89.00 104 GLY A CA 1
ATOM 795 C C . GLY A 1 104 ? 2.949 2.774 1.383 1.00 89.00 104 GLY A C 1
ATOM 796 O O . GLY A 1 104 ? 4.164 2.566 1.402 1.00 89.00 104 GLY A O 1
ATOM 797 N N . VAL A 1 105 ? 2.206 2.588 0.289 1.00 88.00 105 VAL A N 1
ATOM 798 C CA . VAL A 1 105 ? 2.759 2.121 -0.994 1.00 88.00 105 VAL A CA 1
ATOM 799 C C . VAL A 1 105 ? 3.768 3.126 -1.550 1.00 88.00 105 VAL A C 1
ATOM 801 O O . VAL A 1 105 ? 4.875 2.744 -1.927 1.00 88.00 105 VAL A O 1
ATOM 804 N N . HIS A 1 106 ? 3.433 4.415 -1.564 1.00 84.94 106 HIS A N 1
ATOM 805 C CA . HIS A 1 106 ? 4.324 5.470 -2.047 1.00 84.94 106 HIS A CA 1
ATOM 806 C C . HIS A 1 106 ? 5.619 5.548 -1.229 1.00 84.94 106 HIS A C 1
ATOM 808 O O . HIS A 1 106 ? 6.714 5.606 -1.793 1.00 84.94 106 HIS A O 1
ATOM 814 N N . MET A 1 107 ? 5.521 5.469 0.098 1.00 83.25 107 MET A N 1
ATOM 815 C CA . MET A 1 107 ? 6.697 5.518 0.958 1.00 83.25 107 MET A CA 1
ATOM 816 C C . MET A 1 107 ? 7.607 4.311 0.775 1.00 83.25 107 MET A C 1
ATOM 818 O O . MET A 1 107 ? 8.828 4.468 0.775 1.00 83.25 107 MET A O 1
ATOM 822 N N . TRP A 1 108 ? 7.036 3.125 0.572 1.00 83.19 108 TRP A N 1
ATOM 823 C CA . TRP A 1 108 ? 7.816 1.942 0.231 1.00 83.19 108 TRP A CA 1
ATOM 824 C C . TRP A 1 108 ? 8.601 2.146 -1.075 1.00 83.19 108 TRP A C 1
ATOM 826 O O . TRP A 1 108 ? 9.802 1.882 -1.111 1.00 83.19 108 TRP A O 1
ATOM 836 N N . HIS A 1 109 ? 7.989 2.734 -2.107 1.00 79.00 109 HIS A N 1
ATOM 837 C CA . HIS A 1 109 ? 8.698 3.050 -3.353 1.00 79.00 109 HIS A CA 1
ATOM 838 C C . HIS A 1 109 ? 9.861 4.031 -3.139 1.00 79.00 109 HIS A C 1
ATOM 840 O O . HIS A 1 109 ? 10.963 3.785 -3.633 1.00 79.00 109 HIS A O 1
ATOM 846 N N . ILE A 1 110 ? 9.661 5.091 -2.345 1.00 78.00 110 ILE A N 1
ATOM 847 C CA . ILE A 1 110 ? 10.722 6.054 -2.001 1.00 78.00 110 ILE A CA 1
ATOM 848 C C . ILE A 1 110 ? 11.871 5.366 -1.247 1.00 78.00 110 ILE A C 1
ATOM 850 O O . ILE A 1 110 ? 13.037 5.554 -1.596 1.00 78.00 110 ILE A O 1
ATOM 854 N N . MET A 1 111 ? 11.566 4.551 -0.230 1.00 74.56 111 MET A N 1
ATOM 855 C CA . MET A 1 111 ? 12.577 3.896 0.615 1.00 74.56 111 MET A CA 1
ATOM 856 C C . MET A 1 111 ? 13.458 2.900 -0.137 1.00 74.56 111 MET A C 1
ATOM 858 O O . MET A 1 111 ? 14.603 2.672 0.261 1.00 74.56 111 MET A O 1
ATOM 862 N N . HIS A 1 112 ? 12.927 2.275 -1.185 1.00 70.88 112 HIS A N 1
ATOM 863 C CA . HIS A 1 112 ? 13.645 1.274 -1.975 1.00 70.88 112 HIS A CA 1
ATOM 864 C C . HIS A 1 112 ? 14.094 1.803 -3.341 1.00 70.88 112 HIS A C 1
ATOM 866 O O . HIS A 1 112 ? 14.557 1.021 -4.167 1.00 70.88 112 HIS A O 1
ATOM 872 N N . CYS A 1 113 ? 14.016 3.123 -3.555 1.00 66.94 113 CYS A N 1
ATOM 873 C CA . CYS A 1 113 ? 14.425 3.790 -4.795 1.00 66.94 113 CYS A CA 1
ATOM 874 C C . CYS A 1 113 ? 13.780 3.169 -6.045 1.00 66.94 113 CYS A C 1
ATOM 876 O O . CYS A 1 113 ? 14.417 3.042 -7.092 1.00 66.94 113 CYS A O 1
ATOM 878 N N . LEU A 1 114 ? 12.519 2.763 -5.920 1.00 64.56 114 LEU A N 1
ATOM 879 C CA . LEU A 1 114 ? 11.735 2.222 -7.022 1.00 64.56 114 LEU A CA 1
ATOM 880 C C . LEU A 1 114 ? 11.177 3.364 -7.868 1.00 64.56 114 LEU A C 1
ATOM 882 O O . LEU A 1 114 ? 10.882 4.449 -7.362 1.00 64.56 114 LEU A O 1
ATOM 886 N N . ILE A 1 115 ? 11.036 3.121 -9.170 1.00 61.16 115 ILE A N 1
ATOM 887 C CA . ILE A 1 115 ? 10.528 4.126 -10.101 1.00 61.16 115 ILE A CA 1
ATOM 888 C C . ILE A 1 115 ? 9.033 4.315 -9.838 1.00 61.16 115 ILE A C 1
ATOM 890 O O . ILE A 1 115 ? 8.203 3.509 -10.239 1.00 61.16 115 ILE A O 1
ATOM 894 N N . TRP A 1 116 ? 8.667 5.430 -9.213 1.00 62.44 116 TRP A N 1
ATOM 895 C CA . TRP A 1 116 ? 7.278 5.875 -9.213 1.00 62.44 116 TRP A CA 1
ATOM 896 C C . TRP A 1 116 ? 6.970 6.526 -10.566 1.00 62.44 116 TRP A C 1
ATOM 898 O O . TRP A 1 116 ? 7.297 7.694 -10.799 1.00 62.44 116 TRP A O 1
ATOM 908 N N . SER A 1 117 ? 6.395 5.769 -11.503 1.00 56.53 117 SER A N 1
ATOM 909 C CA . SER A 1 117 ? 6.094 6.284 -12.841 1.00 56.53 117 SER A CA 1
ATOM 910 C C . SER A 1 117 ? 4.885 7.222 -12.811 1.00 56.53 117 SER A C 1
ATOM 912 O O . SER A 1 117 ? 3.748 6.799 -13.014 1.00 56.53 117 SER A O 1
ATOM 914 N N . HIS A 1 118 ? 5.123 8.523 -12.637 1.00 50.34 118 HIS A N 1
ATOM 915 C CA . HIS A 1 118 ? 4.099 9.556 -12.856 1.00 50.34 118 HIS A CA 1
ATOM 916 C C . HIS A 1 118 ? 3.889 9.883 -14.351 1.00 50.34 118 HIS A C 1
ATOM 918 O O . HIS A 1 118 ? 3.021 10.678 -14.713 1.00 50.34 118 HIS A O 1
ATOM 924 N N . THR A 1 119 ? 4.694 9.284 -15.230 1.00 41.22 119 THR A N 1
ATOM 925 C CA . THR A 1 119 ? 4.702 9.542 -16.669 1.00 41.22 119 THR A CA 1
ATOM 926 C C . THR A 1 119 ? 4.088 8.370 -17.423 1.00 41.22 119 THR A C 1
ATOM 928 O O . THR A 1 119 ? 4.642 7.274 -17.433 1.00 41.22 119 THR A O 1
ATOM 931 N N . MET A 1 120 ? 2.979 8.615 -18.125 1.00 40.53 120 MET A N 1
ATOM 932 C CA . MET A 1 120 ? 2.592 7.825 -19.296 1.00 40.53 120 MET A CA 1
ATOM 933 C C . MET A 1 120 ? 3.660 7.993 -20.386 1.00 40.53 120 MET A C 1
ATOM 935 O O . MET A 1 120 ? 3.449 8.658 -21.396 1.00 40.53 120 MET A O 1
ATOM 939 N N . THR A 1 121 ? 4.839 7.417 -20.206 1.00 42.41 121 THR A N 1
ATOM 940 C CA . THR A 1 121 ? 5.726 7.149 -21.329 1.00 42.41 121 THR A CA 1
ATOM 941 C C . THR A 1 121 ? 5.259 5.827 -21.900 1.00 42.41 121 THR A C 1
ATOM 943 O O . THR A 1 121 ? 5.571 4.756 -21.385 1.00 42.41 121 THR A O 1
ATOM 946 N N . LEU A 1 122 ? 4.444 5.921 -22.955 1.00 42.72 122 LEU A N 1
ATOM 947 C CA . LEU A 1 122 ? 4.222 4.846 -23.912 1.00 42.72 122 LEU A CA 1
ATOM 948 C C . LEU A 1 122 ? 5.596 4.282 -24.284 1.00 42.72 122 LEU A C 1
ATOM 950 O O . LEU A 1 122 ? 6.284 4.821 -25.150 1.00 42.72 122 LEU A O 1
ATOM 954 N N . ARG A 1 123 ? 6.026 3.216 -23.602 1.00 39.31 123 ARG A N 1
ATOM 955 C CA . ARG A 1 123 ? 7.145 2.409 -24.063 1.00 39.31 123 ARG A CA 1
ATOM 956 C C . ARG A 1 123 ? 6.635 1.733 -25.320 1.00 39.31 123 ARG A C 1
ATOM 958 O O . ARG A 1 123 ? 5.921 0.734 -25.265 1.00 39.31 123 ARG A O 1
ATOM 965 N N . SER A 1 124 ? 6.930 2.378 -26.438 1.00 37.88 124 SER A N 1
ATOM 966 C CA . SER A 1 124 ? 6.807 1.865 -27.787 1.00 37.88 124 SER A CA 1
ATOM 967 C C . SER A 1 124 ? 7.232 0.400 -27.794 1.00 37.88 124 SER A C 1
ATOM 969 O O . SER A 1 124 ? 8.406 0.062 -27.646 1.00 37.88 124 SER A O 1
ATOM 971 N N . ARG A 1 125 ? 6.247 -0.490 -27.936 1.00 36.50 125 ARG A N 1
ATOM 972 C CA . ARG A 1 125 ? 6.514 -1.852 -28.383 1.00 36.50 125 ARG A CA 1
ATOM 973 C C . ARG A 1 125 ? 7.156 -1.713 -29.767 1.00 36.50 125 ARG A C 1
ATOM 975 O O . ARG A 1 125 ? 6.561 -1.033 -30.609 1.00 36.50 125 ARG A O 1
ATOM 982 N N . PRO A 1 126 ? 8.339 -2.288 -30.035 1.00 37.09 126 PRO A N 1
ATOM 983 C CA . PRO A 1 126 ? 8.806 -2.369 -31.404 1.00 37.09 126 PRO A CA 1
ATOM 984 C C . PRO A 1 126 ? 7.798 -3.238 -32.158 1.00 37.09 126 PRO A C 1
ATOM 986 O O . PRO A 1 126 ? 7.618 -4.413 -31.843 1.00 37.09 126 PRO A O 1
ATOM 989 N N . TYR A 1 127 ? 7.090 -2.635 -33.111 1.00 31.75 127 TYR A N 1
ATOM 990 C CA . TYR A 1 127 ? 6.354 -3.382 -34.117 1.00 31.75 127 TYR A CA 1
ATOM 991 C C . TYR A 1 127 ? 7.379 -4.20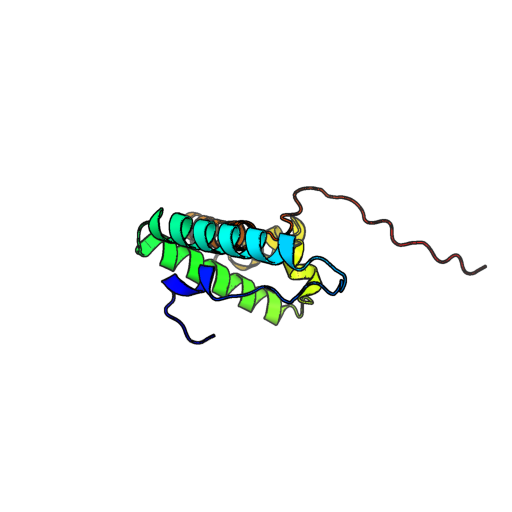5 -34.897 1.00 31.75 127 TYR A C 1
ATOM 993 O O . TYR A 1 127 ? 8.104 -3.677 -35.740 1.00 31.75 127 TYR A O 1
ATOM 1001 N N . SER A 1 128 ? 7.445 -5.503 -34.621 1.00 39.78 128 SER A N 1
ATOM 1002 C CA . SER A 1 128 ? 7.929 -6.476 -35.586 1.00 39.78 128 SER A CA 1
ATOM 1003 C C . SER A 1 128 ? 6.948 -6.469 -36.756 1.00 39.78 128 SER A C 1
ATOM 1005 O O . SER A 1 128 ? 5.888 -7.091 -36.711 1.00 39.78 128 SER A O 1
ATOM 1007 N N . LYS A 1 129 ? 7.278 -5.714 -37.809 1.00 34.22 129 LY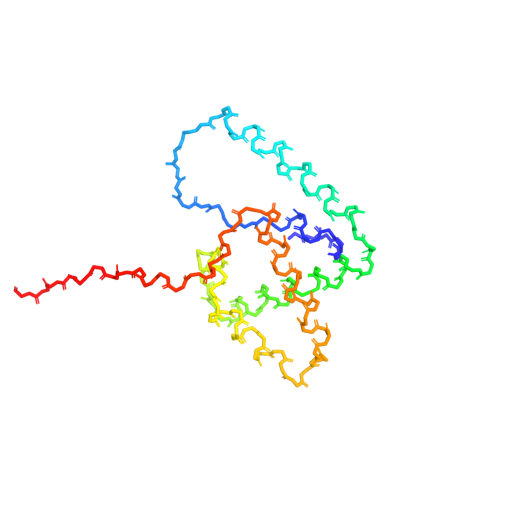S A N 1
ATOM 1008 C CA . LYS A 1 129 ? 6.662 -5.925 -39.116 1.00 34.22 129 L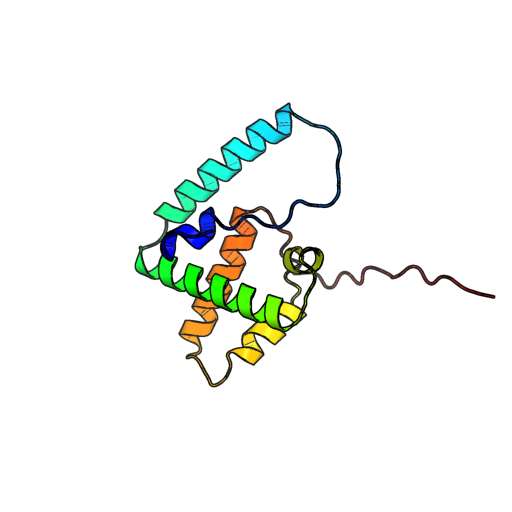YS A CA 1
ATOM 1009 C C . LYS A 1 129 ? 7.116 -7.293 -39.622 1.00 34.22 129 LYS A C 1
ATOM 1011 O O . LYS A 1 129 ? 8.244 -7.448 -40.072 1.00 34.22 129 LYS A O 1
ATOM 1016 N N . LEU A 1 130 ? 6.227 -8.273 -39.515 1.00 38.03 130 LEU A N 1
ATOM 1017 C CA . LEU A 1 130 ? 6.128 -9.338 -40.501 1.00 38.03 130 LEU A CA 1
ATOM 1018 C C . LEU A 1 130 ? 5.405 -8.739 -41.710 1.00 38.03 130 LEU A C 1
ATOM 1020 O O . LEU A 1 130 ? 4.204 -8.499 -41.618 1.00 38.03 130 LEU A O 1
ATOM 1024 N N . GLN A 1 131 ? 6.155 -8.420 -42.766 1.00 38.91 131 GLN A N 1
ATOM 1025 C CA . GLN A 1 131 ? 5.845 -8.720 -44.170 1.00 38.91 131 GLN A CA 1
ATOM 1026 C C . GLN A 1 131 ? 7.024 -8.303 -45.050 1.00 38.91 131 GLN A C 1
ATOM 1028 O O . GLN A 1 131 ? 7.511 -7.164 -44.863 1.00 38.91 131 GLN A O 1
#

Foldseek 3Di:
DPDDLLCQLPPDAQDDPPDDDDDPPVVVVVVVVLVVLSVCVSVVDDSVLSNLLSVLVVLLVVVCVVVVPDSVVLLALDPVSLVVSLVVCPPVDDPVSNVSSVVSSVSSCVSNVGHDHPDPPPPDDPPPDDD

Radius of gyration: 16.88 Å; chains: 1; bounding box: 49×23×60 Å

pLDDT: mean 71.03, std 17.74, range [31.75, 93.81]

Sequence (131 aa):
PACTARDHLQRWLPAPPLTHNHQSSSATLQKSNTTRIKDVMAHAWAESTRESYSSGLLVFHVFCDAKSIPDSDYALASTQLIALFISSLAGQYSGSTVANYLQGVHMWHIMHCLIWSHTMTLRSRPYSKLQ